Protein AF-A0AAE0T426-F1 (afdb_monomer_lite)

Radius of gyration: 13.76 Å; chains: 1; bounding box: 38×21×36 Å

pLDDT: mean 88.74, std 14.27, range [38.66, 98.56]

Structure (mmCIF, N/CA/C/O backbone):
data_AF-A0AAE0T426-F1
#
_entry.id   AF-A0AAE0T426-F1
#
loop_
_atom_site.group_PDB
_atom_site.id
_atom_site.type_symbol
_atom_site.label_atom_id
_atom_site.label_alt_id
_atom_site.label_comp_id
_atom_site.label_asym_id
_atom_site.label_entity_id
_atom_site.label_seq_id
_atom_site.pdbx_PDB_ins_code
_atom_site.Cartn_x
_atom_site.Cartn_y
_atom_site.Cartn_z
_atom_site.occupancy
_atom_site.B_iso_or_equiv
_atom_site.auth_seq_id
_atom_site.auth_comp_id
_atom_site.auth_asym_id
_atom_site.auth_atom_id
_atom_site.pdbx_PDB_model_num
ATOM 1 N N . MET A 1 1 ? -5.986 -10.038 17.775 1.00 91.81 1 MET A N 1
ATOM 2 C CA . MET A 1 1 ? -6.076 -10.157 16.306 1.00 91.81 1 MET A CA 1
ATOM 3 C C . MET A 1 1 ? -7.474 -9.748 15.889 1.00 91.81 1 MET A C 1
ATOM 5 O O . MET A 1 1 ? -8.421 -10.287 16.450 1.00 91.81 1 MET A O 1
ATOM 9 N N . LEU A 1 2 ? -7.593 -8.816 14.946 1.00 95.19 2 LEU A N 1
ATOM 10 C CA . LEU A 1 2 ? -8.853 -8.399 14.332 1.00 95.19 2 LEU A CA 1
ATOM 11 C C . LEU A 1 2 ? -8.874 -8.858 12.869 1.00 95.19 2 LEU A C 1
ATOM 13 O O . LEU A 1 2 ? -7.864 -8.749 12.177 1.00 95.19 2 LEU A O 1
ATOM 17 N N . VAL A 1 3 ? -10.011 -9.374 12.405 1.00 97.31 3 VAL A N 1
ATOM 18 C CA . VAL A 1 3 ? -10.207 -9.785 11.009 1.00 97.31 3 VAL A CA 1
ATOM 19 C C . VAL A 1 3 ? -11.397 -9.029 10.437 1.00 97.31 3 VAL A C 1
ATOM 21 O O . VAL A 1 3 ? -12.486 -9.070 11.004 1.00 97.31 3 VAL A O 1
ATOM 24 N N . ILE A 1 4 ? -11.190 -8.354 9.310 1.00 96.81 4 ILE A N 1
ATOM 25 C CA . ILE A 1 4 ? -12.208 -7.572 8.614 1.00 96.81 4 ILE A CA 1
ATOM 26 C C . ILE A 1 4 ? -12.343 -8.106 7.190 1.00 96.81 4 ILE A C 1
ATOM 28 O O . ILE A 1 4 ? -11.389 -8.139 6.416 1.00 96.81 4 ILE A O 1
ATOM 32 N N . MET A 1 5 ? -13.551 -8.516 6.815 1.00 96.56 5 MET A N 1
ATOM 33 C CA . MET A 1 5 ? -13.800 -8.996 5.452 1.00 96.56 5 MET A CA 1
ATOM 34 C C . MET A 1 5 ? -13.805 -7.843 4.446 1.00 96.56 5 MET A C 1
ATOM 36 O O . MET A 1 5 ? -13.281 -7.969 3.343 1.00 96.56 5 MET A O 1
ATOM 40 N N . ARG A 1 6 ? -14.369 -6.698 4.829 1.00 95.12 6 ARG A N 1
ATOM 41 C CA . ARG A 1 6 ? -14.414 -5.510 3.985 1.00 95.12 6 ARG A CA 1
ATOM 42 C C . ARG A 1 6 ? -14.372 -4.244 4.830 1.00 95.12 6 ARG A C 1
ATOM 44 O O . ARG A 1 6 ? -15.103 -4.147 5.812 1.00 95.12 6 ARG A O 1
ATOM 51 N N . ALA A 1 7 ? -13.525 -3.305 4.437 1.00 92.88 7 ALA A N 1
ATOM 52 C CA . ALA A 1 7 ? -13.401 -1.985 5.030 1.00 92.88 7 ALA A CA 1
ATOM 53 C C . ALA A 1 7 ? -13.568 -0.924 3.936 1.00 92.88 7 ALA A C 1
ATOM 55 O O . ALA A 1 7 ? -12.666 -0.740 3.128 1.00 92.88 7 ALA A O 1
ATOM 56 N N . ASP A 1 8 ? -14.700 -0.223 3.931 1.00 91.19 8 ASP A N 1
ATOM 57 C CA . ASP A 1 8 ? -15.020 0.827 2.945 1.00 91.19 8 ASP A CA 1
ATOM 58 C C . ASP A 1 8 ? -14.747 2.249 3.495 1.00 91.19 8 ASP A C 1
ATOM 60 O O . ASP A 1 8 ? -15.249 3.244 2.982 1.00 91.19 8 ASP A O 1
ATOM 64 N N . GLY A 1 9 ? -14.003 2.353 4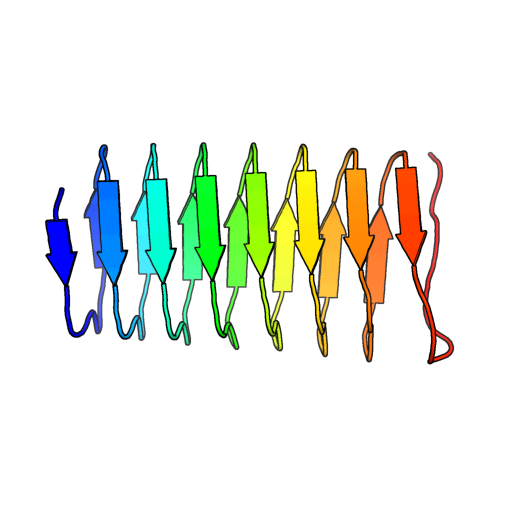.600 1.00 90.44 9 GLY A N 1
ATOM 65 C CA . GLY A 1 9 ? -13.791 3.599 5.339 1.00 90.44 9 GLY A CA 1
ATOM 66 C C . GLY A 1 9 ? -12.476 3.603 6.111 1.00 90.44 9 GLY A C 1
ATOM 67 O O . GLY A 1 9 ? -11.477 3.062 5.642 1.00 90.44 9 GLY A O 1
ATOM 68 N N . GLN A 1 10 ? -12.468 4.228 7.289 1.00 95.75 10 GLN A N 1
ATOM 69 C CA . GLN A 1 10 ? -11.289 4.281 8.154 1.00 95.75 10 GLN A CA 1
ATOM 70 C C . GLN A 1 10 ? -11.226 3.068 9.083 1.00 95.75 10 GLN A C 1
ATOM 72 O O . GLN A 1 10 ? -12.180 2.771 9.802 1.00 95.75 10 GLN A O 1
ATOM 77 N N . VAL A 1 11 ? -10.078 2.396 9.099 1.00 95.81 11 VAL A N 1
ATOM 78 C CA . VAL A 1 11 ? -9.745 1.343 10.062 1.00 95.81 11 VAL A CA 1
ATOM 79 C C . VAL A 1 11 ? -8.443 1.715 10.754 1.00 95.81 11 VAL A C 1
ATOM 81 O O . VAL A 1 11 ? -7.453 2.013 10.091 1.00 95.81 11 VAL A O 1
ATOM 84 N N . SER A 1 12 ? -8.441 1.664 12.084 1.00 95.81 12 SER A N 1
ATOM 85 C CA . SER A 1 12 ? -7.242 1.810 12.907 1.00 95.81 12 SER A CA 1
ATOM 86 C C . SER A 1 12 ? -7.136 0.634 13.868 1.00 95.81 12 SER A C 1
ATOM 88 O O . SER A 1 12 ? -8.149 0.200 14.422 1.00 95.81 12 SER A O 1
ATOM 90 N N . ASN A 1 13 ? -5.931 0.100 14.048 1.00 96.12 13 ASN A N 1
ATOM 91 C CA . ASN A 1 13 ? -5.668 -0.995 14.972 1.00 96.12 13 ASN A CA 1
ATOM 92 C C . ASN A 1 13 ? -4.210 -0.967 15.461 1.00 96.12 13 ASN A C 1
ATOM 94 O O . ASN A 1 13 ? -3.286 -0.728 14.696 1.00 96.12 13 ASN A O 1
ATOM 98 N N . GLU A 1 14 ? -3.978 -1.260 16.736 1.00 95.19 14 GLU A N 1
ATOM 99 C CA . GLU A 1 14 ? -2.629 -1.222 17.332 1.00 95.19 14 GLU A CA 1
ATOM 100 C C . GLU A 1 14 ? -1.941 -2.595 17.355 1.00 95.19 14 GLU A C 1
ATOM 102 O O . GLU A 1 14 ? -0.838 -2.749 17.858 1.00 95.19 14 GLU A O 1
ATOM 107 N N . GLN A 1 15 ? -2.609 -3.646 16.885 1.00 94.44 15 GLN A N 1
ATOM 108 C CA . GLN A 1 15 ? -2.195 -5.040 17.062 1.00 94.44 15 GLN A CA 1
ATOM 109 C C . GLN A 1 15 ? -2.156 -5.767 15.709 1.00 94.44 15 GLN A C 1
ATOM 111 O O . GLN A 1 15 ? -1.928 -5.172 14.661 1.00 94.44 15 GLN A O 1
ATOM 116 N N . MET A 1 16 ? -2.374 -7.081 15.707 1.00 96.25 16 MET A N 1
ATOM 117 C CA . MET A 1 16 ? -2.528 -7.849 14.473 1.00 96.25 16 MET A CA 1
ATOM 118 C C . MET A 1 16 ? -3.894 -7.585 13.821 1.00 96.25 16 MET A C 1
ATOM 120 O O . MET A 1 16 ? -4.927 -7.822 14.460 1.00 96.25 16 MET A O 1
ATOM 124 N N . LEU A 1 17 ? -3.887 -7.167 12.556 1.00 97.25 17 LEU A N 1
ATOM 125 C CA . LEU A 1 17 ? -5.060 -6.897 11.728 1.00 97.25 17 LEU A CA 1
ATOM 126 C C . LEU A 1 17 ? -4.960 -7.638 10.388 1.00 97.25 17 LEU A C 1
ATOM 128 O O . LEU A 1 17 ? -3.935 -7.597 9.709 1.00 97.25 17 LEU A O 1
ATOM 132 N N . VAL A 1 18 ? -6.044 -8.301 9.994 1.00 97.81 18 VAL A N 1
ATOM 133 C CA . VAL A 1 18 ? -6.181 -8.945 8.684 1.00 97.81 18 VAL A CA 1
ATOM 134 C C . VAL A 1 18 ? -7.384 -8.351 7.965 1.00 97.81 18 VAL A C 1
ATOM 136 O O . VAL A 1 18 ? -8.485 -8.361 8.512 1.00 97.81 18 VAL A O 1
ATOM 139 N N . ILE A 1 19 ? -7.193 -7.864 6.740 1.00 96.62 19 ILE A N 1
ATOM 140 C CA . ILE A 1 19 ? -8.267 -7.329 5.901 1.00 96.62 19 ILE A CA 1
ATOM 141 C C . ILE A 1 19 ? -8.311 -8.073 4.566 1.00 96.62 19 ILE A C 1
ATOM 143 O O . ILE A 1 19 ? -7.304 -8.186 3.870 1.00 96.62 19 ILE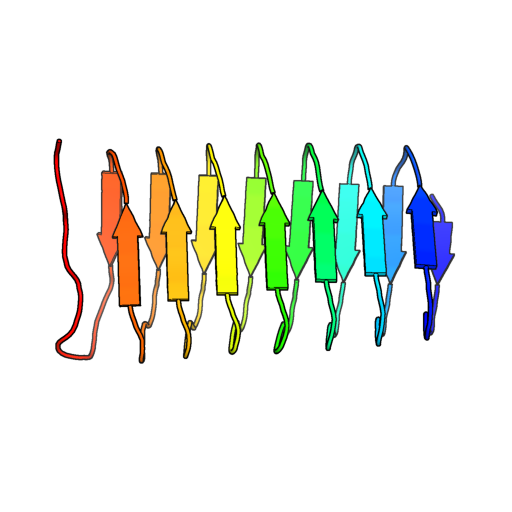 A O 1
ATOM 147 N N . ILE A 1 20 ? -9.486 -8.552 4.159 1.00 96.75 20 ILE A N 1
ATOM 148 C CA . ILE A 1 20 ? -9.625 -9.148 2.822 1.00 96.75 20 ILE A CA 1
ATOM 149 C C . ILE A 1 20 ? -9.706 -8.053 1.750 1.00 96.75 20 ILE A C 1
ATOM 151 O O . ILE A 1 20 ? -8.975 -8.105 0.760 1.00 96.75 20 ILE A O 1
ATOM 155 N N . ARG A 1 21 ? -10.540 -7.028 1.959 1.00 95.81 21 ARG A N 1
ATOM 156 C CA . ARG A 1 21 ? -10.660 -5.880 1.051 1.00 95.81 21 ARG A CA 1
ATOM 157 C C . ARG A 1 21 ? -10.715 -4.553 1.803 1.00 95.81 21 ARG A C 1
ATOM 159 O O . ARG A 1 21 ? -11.550 -4.395 2.690 1.00 95.81 21 ARG A O 1
ATOM 166 N N . ALA A 1 22 ? -9.854 -3.618 1.426 1.00 95.12 22 ALA A N 1
ATOM 167 C CA . ALA A 1 22 ? -9.849 -2.248 1.919 1.00 95.12 22 ALA A CA 1
ATOM 168 C C . ALA A 1 22 ? -10.056 -1.273 0.752 1.00 95.12 22 ALA A C 1
ATOM 170 O O . ALA A 1 22 ? -9.177 -1.129 -0.093 1.00 95.12 22 ALA A O 1
ATOM 171 N N . ASP A 1 23 ? -11.193 -0.588 0.738 1.00 92.50 23 ASP A N 1
ATOM 172 C CA . ASP A 1 23 ? -11.540 0.466 -0.217 1.00 92.50 23 ASP A CA 1
ATOM 173 C C . ASP A 1 23 ? -11.583 1.815 0.555 1.00 92.50 23 ASP A C 1
ATOM 175 O O . ASP A 1 23 ? -12.597 2.508 0.589 1.00 92.50 23 ASP A O 1
ATOM 179 N N . GLY A 1 24 ? -10.507 2.142 1.290 1.00 91.38 24 GLY A N 1
ATOM 180 C CA . GLY A 1 24 ? -10.475 3.253 2.253 1.00 91.38 24 GLY A CA 1
ATOM 181 C C . GLY A 1 24 ? -9.100 3.494 2.891 1.00 91.38 24 GLY A C 1
ATOM 182 O O . GLY A 1 24 ? -8.069 3.184 2.295 1.00 91.38 24 GLY A O 1
ATOM 183 N N . GLN A 1 25 ? -9.070 4.063 4.100 1.00 96.38 25 GLN A N 1
ATOM 184 C CA . GLN A 1 25 ? -7.826 4.313 4.842 1.00 96.38 25 GLN A CA 1
ATOM 185 C C . GLN A 1 25 ? -7.628 3.257 5.932 1.00 96.38 25 GLN A C 1
ATOM 187 O O . GLN A 1 25 ? -8.491 3.069 6.788 1.00 96.38 25 GLN A O 1
ATOM 192 N N . VAL A 1 26 ? -6.470 2.602 5.939 1.00 97.06 26 VAL A N 1
ATOM 193 C CA . VAL A 1 26 ? -6.087 1.633 6.970 1.00 97.06 26 VAL A CA 1
ATOM 194 C C . VAL A 1 26 ? -4.804 2.098 7.640 1.00 97.06 26 VAL A C 1
ATOM 196 O O . VAL A 1 26 ? -3.794 2.298 6.970 1.00 97.06 26 VAL A O 1
ATOM 199 N N . SER A 1 27 ? -4.842 2.236 8.961 1.00 97.31 27 SER A N 1
ATOM 200 C CA . SER A 1 27 ? -3.672 2.484 9.800 1.00 97.31 27 SER A CA 1
ATOM 201 C C . SER A 1 27 ? -3.464 1.314 10.753 1.00 97.31 27 SER A C 1
ATOM 203 O O . SER A 1 27 ? -4.425 0.833 11.360 1.00 97.31 27 SER A O 1
ATOM 205 N N . ASN A 1 28 ? -2.227 0.841 10.892 1.00 98.00 28 ASN A N 1
ATOM 206 C CA . ASN A 1 28 ? -1.906 -0.198 11.861 1.00 98.00 28 ASN A CA 1
ATOM 207 C C . ASN A 1 28 ? -0.495 -0.059 12.449 1.00 98.00 28 ASN A C 1
ATOM 209 O O . ASN A 1 28 ? 0.451 0.286 11.751 1.00 98.00 28 ASN A O 1
ATOM 213 N N . GLU A 1 29 ? -0.326 -0.351 13.737 1.00 96.25 29 GLU A N 1
ATOM 214 C CA . GLU A 1 29 ? 0.983 -0.179 14.389 1.00 96.25 29 GLU A CA 1
ATOM 215 C C . GLU A 1 29 ? 1.863 -1.431 14.354 1.00 96.25 29 GLU A C 1
ATOM 217 O O . GLU A 1 29 ? 3.083 -1.333 14.371 1.00 96.25 29 GLU A O 1
ATOM 222 N N . GLN A 1 30 ? 1.277 -2.626 14.318 1.00 96.88 30 GLN A N 1
ATOM 223 C CA . GLN A 1 30 ? 2.029 -3.877 14.442 1.00 96.88 30 GLN A CA 1
ATOM 224 C C . GLN A 1 30 ? 2.004 -4.652 13.122 1.00 96.88 30 GLN A C 1
ATOM 226 O O . GLN A 1 30 ? 2.684 -4.293 12.158 1.00 96.88 30 GLN A O 1
ATOM 231 N N . MET A 1 31 ? 1.224 -5.731 13.062 1.00 97.81 31 MET A N 1
ATOM 232 C CA . MET A 1 31 ? 1.149 -6.596 11.891 1.00 97.81 31 MET A CA 1
ATOM 233 C C . MET A 1 31 ? -0.148 -6.363 11.128 1.00 97.81 31 MET A C 1
ATOM 235 O O . MET A 1 31 ? -1.230 -6.520 11.694 1.00 97.81 31 MET A O 1
ATOM 239 N N . LEU A 1 32 ? -0.031 -6.057 9.841 1.00 98.19 32 LEU A N 1
ATOM 240 C CA . LEU A 1 32 ? -1.154 -5.872 8.934 1.00 98.19 32 LEU A CA 1
ATOM 241 C C . LEU A 1 32 ? -1.003 -6.771 7.706 1.00 98.19 32 LEU A C 1
ATOM 243 O O . LEU A 1 32 ? 0.019 -6.757 7.022 1.00 98.19 32 LEU A O 1
ATOM 247 N N . VAL A 1 33 ? -2.043 -7.548 7.416 1.00 98.38 33 VAL A N 1
ATOM 248 C CA . VAL A 1 33 ? -2.139 -8.360 6.198 1.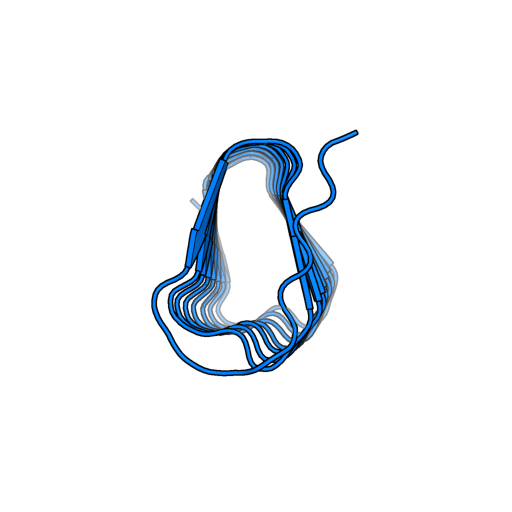00 98.38 33 VAL A CA 1
ATOM 249 C C . VAL A 1 33 ? -3.364 -7.921 5.412 1.00 98.38 33 VAL A C 1
ATOM 251 O O . VAL A 1 33 ? -4.473 -7.949 5.942 1.00 98.38 33 VAL A O 1
ATOM 254 N N . ILE A 1 34 ? -3.176 -7.539 4.148 1.00 97.75 34 ILE A N 1
ATOM 255 C CA . ILE A 1 34 ? -4.266 -7.131 3.260 1.00 97.75 34 ILE A CA 1
ATOM 256 C C . ILE A 1 34 ? -4.236 -7.935 1.960 1.00 97.75 34 ILE A C 1
ATOM 258 O O . ILE A 1 34 ? -3.211 -8.020 1.282 1.00 97.75 34 ILE A O 1
ATOM 262 N N . TRP A 1 35 ? -5.374 -8.500 1.559 1.00 97.81 35 TRP A N 1
ATOM 263 C CA . TRP A 1 35 ? -5.481 -9.146 0.246 1.00 97.81 35 TRP A CA 1
ATOM 264 C C . TRP A 1 35 ? -5.610 -8.128 -0.883 1.00 97.81 35 TRP A C 1
ATOM 266 O O . TRP A 1 35 ? -4.849 -8.177 -1.848 1.00 97.81 35 TRP A O 1
ATOM 276 N N . HIS A 1 36 ? -6.555 -7.201 -0.769 1.00 96.88 36 HIS A N 1
ATOM 277 C CA . HIS A 1 36 ? -6.772 -6.159 -1.763 1.00 96.88 36 HIS A CA 1
ATOM 278 C C . HIS A 1 36 ? -6.891 -4.795 -1.101 1.00 96.88 36 HIS A C 1
ATOM 280 O O . HIS A 1 36 ? -7.704 -4.630 -0.191 1.00 96.88 36 HIS A O 1
ATOM 286 N N . VAL A 1 37 ? -6.136 -3.818 -1.598 1.00 95.06 37 VAL A N 1
ATOM 287 C CA . VAL A 1 37 ? -6.333 -2.415 -1.245 1.00 95.06 37 VAL A CA 1
ATOM 288 C C . VAL A 1 37 ? -6.487 -1.535 -2.478 1.00 95.06 37 VAL A C 1
ATOM 290 O O . VAL A 1 37 ? -5.685 -1.599 -3.410 1.00 95.06 37 VAL A O 1
ATOM 293 N N . ASP A 1 38 ? -7.525 -0.711 -2.442 1.00 93.69 38 ASP A N 1
ATOM 294 C CA . ASP A 1 38 ? -7.811 0.368 -3.386 1.00 93.69 38 ASP A CA 1
ATOM 295 C C . ASP A 1 38 ? -7.990 1.678 -2.599 1.00 93.69 38 ASP A C 1
ATOM 297 O O . ASP A 1 38 ? -9.059 2.278 -2.529 1.00 93.69 38 ASP A O 1
ATOM 301 N N . GLY A 1 39 ? -6.946 2.044 -1.855 1.00 93.44 39 GLY A N 1
ATOM 302 C CA . GLY A 1 39 ? -6.989 3.122 -0.873 1.00 93.44 39 GLY A CA 1
ATOM 303 C C . GLY A 1 39 ? -5.618 3.409 -0.266 1.00 93.44 39 GLY A C 1
ATOM 304 O O . GLY A 1 39 ? -4.589 3.111 -0.874 1.00 93.44 39 GLY A O 1
ATOM 305 N N . GLN A 1 40 ? -5.592 3.994 0.929 1.00 97.19 40 GLN A N 1
ATOM 306 C CA . GLN A 1 40 ? -4.352 4.351 1.618 1.00 97.19 40 GLN A CA 1
ATOM 307 C C . GLN A 1 40 ? -4.073 3.379 2.764 1.00 97.19 40 GLN A C 1
ATOM 309 O O . GLN A 1 40 ? -4.933 3.153 3.613 1.00 97.19 40 GLN A O 1
ATOM 314 N N . VAL A 1 41 ? -2.853 2.851 2.828 1.00 97.75 41 VAL A N 1
ATOM 315 C CA . VAL A 1 41 ? -2.382 2.013 3.935 1.00 97.75 41 VAL A CA 1
ATOM 316 C C . VAL A 1 41 ? -1.159 2.643 4.572 1.00 97.75 41 VAL A C 1
ATOM 318 O O . VAL A 1 41 ? -0.193 2.962 3.880 1.00 97.75 41 VAL A O 1
ATOM 321 N N . ILE A 1 42 ? -1.197 2.783 5.890 1.00 98.00 42 ILE A N 1
ATOM 322 C CA . ILE A 1 42 ? -0.066 3.190 6.717 1.00 98.00 42 ILE A CA 1
ATOM 323 C C . ILE A 1 42 ? 0.170 2.083 7.738 1.00 98.00 42 ILE A C 1
ATOM 325 O O . ILE A 1 42 ? -0.759 1.666 8.431 1.00 98.00 42 ILE A O 1
ATOM 329 N N . ASN A 1 43 ? 1.403 1.591 7.829 1.00 98.38 43 ASN A N 1
ATOM 330 C CA . ASN A 1 43 ? 1.775 0.637 8.863 1.00 98.38 43 ASN A CA 1
ATOM 331 C C . ASN A 1 43 ? 3.170 0.912 9.432 1.00 98.38 43 ASN A C 1
ATOM 333 O O . ASN A 1 43 ? 4.064 1.372 8.732 1.00 98.38 43 ASN A O 1
ATOM 337 N N . GLU A 1 44 ? 3.376 0.629 10.712 1.00 97.50 44 GLU A N 1
ATOM 338 C CA . GLU A 1 44 ? 4.658 0.922 11.362 1.00 97.50 44 GLU A CA 1
ATOM 339 C C . GLU A 1 44 ? 5.630 -0.265 11.285 1.00 97.50 44 GLU A C 1
ATOM 341 O O . GLU A 1 44 ? 6.775 -0.105 10.861 1.00 97.50 44 GLU A O 1
ATOM 346 N N . GLN A 1 45 ? 5.188 -1.473 11.649 1.00 97.62 45 GLN A N 1
ATOM 347 C CA . GLN A 1 45 ? 6.073 -2.641 11.750 1.00 97.62 45 GLN A CA 1
ATOM 348 C C . GLN A 1 45 ? 6.025 -3.533 10.498 1.00 97.62 45 GLN A C 1
ATOM 350 O O . GLN A 1 45 ? 6.840 -3.386 9.587 1.00 97.62 45 GLN A O 1
ATOM 355 N N . MET A 1 46 ? 5.095 -4.489 10.434 1.00 98.19 46 MET A N 1
ATOM 356 C CA . MET A 1 46 ? 5.055 -5.480 9.354 1.00 98.19 46 MET A CA 1
ATOM 357 C C . MET A 1 46 ? 3.781 -5.368 8.526 1.00 98.19 46 MET A C 1
ATOM 359 O O . MET A 1 46 ? 2.683 -5.549 9.051 1.00 98.19 46 MET A O 1
ATOM 363 N N . LEU A 1 47 ? 3.941 -5.144 7.224 1.00 98.44 47 LEU A N 1
ATOM 364 C CA . LEU A 1 47 ? 2.844 -5.053 6.271 1.00 98.44 47 LEU A CA 1
ATOM 365 C C . LEU A 1 47 ? 3.031 -6.045 5.122 1.00 98.44 47 LEU A C 1
ATOM 367 O O . LEU A 1 47 ? 4.058 -6.060 4.442 1.00 98.44 47 LEU A O 1
ATOM 371 N N . VAL A 1 48 ? 2.005 -6.861 4.887 1.00 98.56 48 VAL A N 1
ATOM 372 C CA . VAL A 1 48 ? 1.931 -7.781 3.750 1.00 98.56 48 VAL A CA 1
ATOM 373 C C . VAL A 1 48 ? 0.702 -7.445 2.919 1.00 98.56 48 VAL A C 1
ATOM 375 O O . VAL A 1 48 ? -0.416 -7.460 3.430 1.00 98.56 48 VAL A O 1
ATOM 378 N N . ILE A 1 49 ? 0.900 -7.174 1.629 1.00 98.12 49 ILE A N 1
ATOM 379 C CA . ILE A 1 49 ? -0.186 -6.881 0.693 1.00 98.12 49 ILE A CA 1
ATOM 380 C C . ILE A 1 49 ? -0.114 -7.801 -0.524 1.00 98.12 49 ILE A C 1
ATOM 382 O O . ILE A 1 49 ? 0.901 -7.875 -1.218 1.00 98.12 49 ILE A O 1
ATOM 386 N N . MET A 1 50 ? -1.216 -8.476 -0.844 1.00 98.12 50 MET A N 1
ATOM 387 C CA . MET A 1 50 ? -1.275 -9.293 -2.061 1.00 98.12 50 MET A CA 1
ATOM 388 C C . MET A 1 50 ? -1.477 -8.419 -3.303 1.00 98.12 50 MET A C 1
ATOM 390 O O . MET A 1 50 ? -0.782 -8.587 -4.306 1.00 98.12 50 MET A O 1
ATOM 394 N N . ARG A 1 51 ? -2.382 -7.444 -3.239 1.00 97.62 51 AR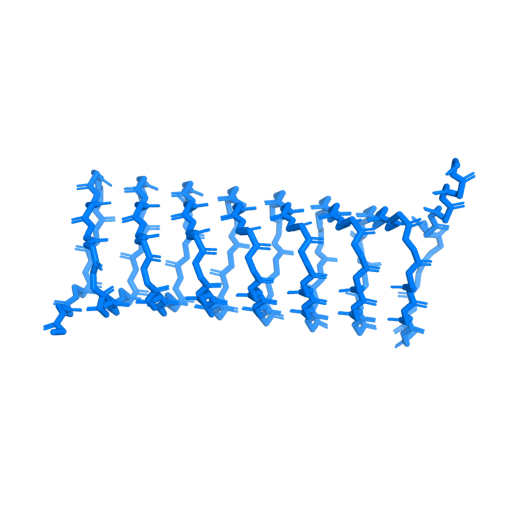G A N 1
ATOM 395 C CA . ARG A 1 51 ? -2.595 -6.473 -4.309 1.00 97.62 51 ARG A CA 1
ATOM 396 C C . ARG A 1 51 ? -2.886 -5.088 -3.743 1.00 97.62 51 ARG A C 1
ATOM 398 O O . ARG A 1 51 ? -3.791 -4.937 -2.930 1.00 97.62 51 ARG A O 1
ATOM 405 N N . SER A 1 52 ? -2.137 -4.099 -4.213 1.00 96.06 52 SER A N 1
ATOM 406 C CA . SER A 1 52 ? -2.408 -2.683 -3.979 1.00 96.06 52 SER A CA 1
ATOM 407 C C . SER A 1 52 ? -2.531 -1.962 -5.308 1.00 96.06 52 SER A C 1
ATOM 409 O O . SER A 1 52 ? -1.591 -2.008 -6.097 1.00 96.06 52 SER A O 1
ATOM 411 N N . ASP A 1 53 ? -3.642 -1.271 -5.528 1.00 94.69 53 ASP A N 1
ATOM 412 C CA . ASP A 1 53 ? -3.771 -0.267 -6.590 1.00 94.69 53 ASP A CA 1
ATOM 413 C C . ASP A 1 53 ? -3.701 1.173 -6.015 1.00 94.69 53 ASP A C 1
ATOM 415 O O . ASP A 1 53 ? -3.670 2.143 -6.766 1.00 94.69 53 ASP A O 1
ATOM 419 N N . GLY A 1 54 ? -3.588 1.312 -4.686 1.00 92.56 54 GLY A N 1
ATOM 420 C CA . GLY A 1 54 ? -3.549 2.589 -3.968 1.00 92.56 54 GLY A CA 1
ATOM 421 C C . GLY A 1 54 ? -2.178 2.983 -3.398 1.00 92.56 54 GLY A C 1
ATOM 422 O O . GLY A 1 54 ? -1.124 2.561 -3.882 1.00 92.56 54 GLY A O 1
ATOM 423 N N . GLN A 1 55 ? -2.190 3.824 -2.360 1.00 96.75 55 GLN A N 1
ATOM 424 C CA . GLN A 1 55 ? -0.987 4.332 -1.694 1.00 96.75 55 GLN A CA 1
ATOM 425 C C . GLN A 1 55 ? -0.626 3.477 -0.480 1.00 96.75 55 GLN A C 1
ATOM 427 O O . GLN A 1 55 ? -1.457 3.242 0.394 1.00 96.75 55 GLN A O 1
ATOM 432 N N . VAL A 1 56 ? 0.629 3.046 -0.394 1.00 97.69 56 VAL A N 1
ATOM 433 C CA . VAL A 1 56 ? 1.128 2.222 0.711 1.00 97.69 56 VAL A CA 1
ATOM 434 C C . VAL A 1 56 ? 2.368 2.867 1.307 1.00 97.69 56 VAL A C 1
ATOM 436 O O . VAL A 1 56 ? 3.331 3.134 0.592 1.00 97.69 56 VAL A O 1
ATOM 439 N N . SER A 1 57 ? 2.349 3.076 2.619 1.00 98.06 57 SER A N 1
ATOM 440 C CA . SER A 1 57 ? 3.487 3.540 3.403 1.00 98.06 57 SER A CA 1
ATOM 441 C C . SER A 1 57 ? 3.763 2.570 4.544 1.00 98.06 57 SER A C 1
ATOM 443 O O . SER A 1 57 ? 2.835 2.154 5.245 1.00 98.06 57 SER A O 1
ATOM 445 N N . ASN A 1 58 ? 5.029 2.207 4.736 1.00 98.44 58 ASN A N 1
ATOM 446 C CA . ASN A 1 58 ? 5.443 1.386 5.865 1.00 98.44 58 ASN A CA 1
ATOM 447 C C . ASN A 1 58 ? 6.835 1.767 6.383 1.00 98.44 58 ASN A C 1
ATOM 449 O O . ASN A 1 58 ? 7.697 2.134 5.594 1.00 98.44 58 ASN A O 1
ATOM 453 N N . LYS A 1 59 ? 7.098 1.654 7.688 1.00 97.06 59 LYS A N 1
ATOM 454 C CA . LYS A 1 59 ? 8.440 1.976 8.209 1.00 97.06 59 LYS A CA 1
ATOM 455 C C . LYS A 1 59 ? 9.392 0.787 8.161 1.00 97.06 59 LYS A C 1
ATOM 457 O O . LYS A 1 59 ? 10.443 0.861 7.531 1.00 97.06 59 LYS A O 1
ATOM 462 N N . GLN A 1 60 ? 9.044 -0.331 8.798 1.00 97.25 60 GLN A N 1
ATOM 463 C CA . GLN A 1 60 ? 9.992 -1.441 8.957 1.00 97.25 60 GLN A CA 1
ATOM 464 C C . GLN A 1 60 ? 9.986 -2.413 7.765 1.00 97.25 60 GLN A C 1
ATOM 466 O O . GLN A 1 60 ? 10.834 -2.323 6.876 1.00 97.25 60 GLN A O 1
ATOM 471 N N . MET A 1 61 ? 9.058 -3.371 7.733 1.00 97.75 61 MET A N 1
ATOM 472 C CA . MET A 1 61 ? 9.041 -4.432 6.722 1.00 97.75 61 MET A CA 1
ATOM 473 C C . MET A 1 61 ? 7.770 -4.408 5.880 1.00 97.75 61 MET A C 1
ATOM 475 O O . MET A 1 61 ? 6.671 -4.591 6.404 1.00 97.75 61 MET A O 1
ATOM 479 N N . LEU A 1 62 ? 7.942 -4.266 4.567 1.00 98.12 62 LEU A N 1
ATOM 480 C CA . LEU A 1 62 ? 6.858 -4.283 3.595 1.00 98.12 62 LEU A CA 1
ATOM 481 C C . LEU A 1 62 ? 7.085 -5.350 2.526 1.00 98.12 62 LEU A C 1
ATOM 483 O O . LEU A 1 62 ? 8.118 -5.386 1.854 1.00 98.12 62 LEU A O 1
ATOM 487 N N . VAL A 1 63 ? 6.077 -6.198 2.338 1.00 98.06 63 VAL A N 1
ATOM 488 C CA . VAL A 1 63 ? 6.025 -7.195 1.267 1.00 98.06 63 VAL A CA 1
ATOM 489 C C . VAL A 1 63 ? 4.783 -6.957 0.419 1.00 98.06 63 VAL A C 1
ATOM 491 O O . VAL A 1 63 ? 3.667 -6.994 0.934 1.00 98.06 63 VAL A O 1
ATOM 494 N N . ILE A 1 64 ? 4.964 -6.756 -0.889 1.00 97.38 64 ILE A N 1
ATOM 495 C CA . ILE A 1 64 ? 3.855 -6.598 -1.835 1.00 97.38 64 ILE A CA 1
ATOM 496 C C . ILE A 1 64 ? 3.995 -7.557 -3.018 1.00 97.38 64 ILE A C 1
ATOM 498 O O . ILE A 1 64 ? 5.008 -7.571 -3.718 1.00 97.38 64 ILE A O 1
ATOM 502 N N . MET A 1 65 ? 2.953 -8.339 -3.307 1.00 96.75 65 MET A N 1
ATOM 503 C CA . MET A 1 65 ? 2.977 -9.215 -4.486 1.00 96.75 65 MET A CA 1
ATOM 504 C C . MET A 1 65 ? 2.706 -8.434 -5.778 1.00 96.75 65 MET A C 1
ATOM 506 O O . MET A 1 65 ? 3.401 -8.631 -6.777 1.00 96.75 65 MET A O 1
ATOM 510 N N . ARG A 1 66 ? 1.735 -7.516 -5.764 1.00 96.00 66 ARG A N 1
ATOM 511 C CA . ARG A 1 66 ? 1.467 -6.606 -6.881 1.00 96.00 66 ARG A CA 1
ATOM 512 C C . ARG A 1 66 ? 1.134 -5.198 -6.397 1.00 96.00 66 ARG A C 1
ATOM 514 O O . ARG A 1 66 ? 0.175 -5.026 -5.652 1.00 96.00 66 ARG A O 1
ATOM 521 N N . ALA A 1 67 ? 1.896 -4.215 -6.860 1.00 93.94 67 ALA A N 1
ATOM 522 C CA . ALA A 1 67 ? 1.658 -2.797 -6.619 1.00 93.94 67 ALA A CA 1
ATOM 523 C C . ALA A 1 67 ? 1.377 -2.079 -7.946 1.00 93.94 67 ALA A C 1
ATOM 525 O O . ALA A 1 67 ? 2.219 -2.118 -8.835 1.00 93.94 67 ALA A O 1
ATOM 526 N N . GLY A 1 68 ? 0.221 -1.439 -8.086 1.00 91.56 68 GLY A N 1
ATOM 527 C CA . GLY A 1 68 ? -0.114 -0.536 -9.192 1.00 91.56 68 GLY A CA 1
ATOM 528 C C . GLY A 1 68 ? 0.000 0.948 -8.828 1.00 91.56 68 GLY A C 1
ATOM 529 O O . GLY A 1 68 ? 0.125 1.782 -9.717 1.00 91.56 68 GLY A O 1
ATOM 530 N N . GLY A 1 69 ? -0.016 1.278 -7.534 1.00 90.88 69 GLY A N 1
ATOM 531 C CA . GLY A 1 69 ? 0.051 2.652 -7.038 1.00 90.88 69 GLY A CA 1
ATOM 532 C C . GLY A 1 69 ? 1.430 3.067 -6.519 1.00 90.88 69 GLY A C 1
ATOM 533 O O . GLY A 1 69 ? 2.472 2.615 -7.001 1.00 90.88 69 GLY A O 1
ATOM 534 N N . GLN A 1 70 ? 1.429 3.959 -5.529 1.00 94.69 70 GLN A N 1
ATOM 535 C CA . GLN A 1 70 ? 2.641 4.466 -4.887 1.00 94.69 70 GLN A CA 1
ATOM 536 C C . GLN A 1 70 ? 2.990 3.625 -3.659 1.00 94.69 70 GLN A C 1
ATOM 538 O O . GLN A 1 70 ? 2.145 3.397 -2.794 1.00 94.69 70 GLN A O 1
ATOM 543 N N . VAL A 1 71 ? 4.249 3.209 -3.560 1.00 95.94 71 VAL A N 1
ATOM 544 C CA . VAL A 1 71 ? 4.778 2.443 -2.431 1.00 95.94 71 VAL A CA 1
ATOM 545 C C . VAL A 1 71 ? 5.972 3.173 -1.838 1.00 95.94 71 VAL A C 1
ATOM 547 O O . VAL A 1 71 ? 6.937 3.460 -2.544 1.00 95.94 71 VAL A O 1
ATOM 550 N N . ILE A 1 72 ? 5.913 3.449 -0.540 1.00 96.50 72 ILE A N 1
ATOM 551 C CA . ILE A 1 72 ? 6.984 4.073 0.234 1.00 96.50 72 ILE A CA 1
ATOM 552 C C . ILE A 1 72 ? 7.339 3.142 1.390 1.00 96.50 72 ILE A C 1
ATOM 554 O O . ILE A 1 72 ? 6.452 2.656 2.093 1.00 96.50 72 ILE A O 1
ATOM 558 N N . ASN A 1 73 ? 8.631 2.892 1.588 1.00 97.44 73 ASN A N 1
ATOM 559 C CA . ASN A 1 73 ? 9.111 2.170 2.758 1.00 97.44 73 ASN A CA 1
ATOM 560 C C . ASN A 1 73 ? 10.471 2.683 3.253 1.00 97.44 73 ASN A C 1
ATOM 562 O O . ASN A 1 73 ? 11.279 3.145 2.457 1.00 97.44 73 ASN A O 1
ATOM 566 N N . GLU A 1 74 ? 10.761 2.593 4.549 1.00 94.75 74 GLU A N 1
ATOM 567 C CA . GLU A 1 74 ? 12.051 3.066 5.077 1.00 94.75 74 GLU A CA 1
ATOM 568 C C . GLU A 1 74 ? 13.100 1.937 5.079 1.00 94.75 74 GLU A C 1
ATOM 570 O O . GLU A 1 74 ? 14.131 2.025 4.407 1.00 94.75 74 GLU A O 1
ATOM 575 N N . GLN A 1 75 ? 12.844 0.827 5.783 1.00 94.12 75 GLN A N 1
ATOM 576 C CA . GLN A 1 75 ? 13.876 -0.194 6.018 1.00 94.12 75 GLN A CA 1
ATOM 577 C C . GLN A 1 75 ? 13.923 -1.275 4.920 1.00 94.12 75 GLN A C 1
ATOM 579 O O . GLN A 1 75 ? 14.814 -1.277 4.065 1.00 94.12 75 GLN A O 1
ATOM 584 N N . MET A 1 76 ? 12.991 -2.234 4.932 1.00 94.81 76 MET A N 1
ATOM 585 C CA . MET A 1 76 ? 13.008 -3.385 4.023 1.00 94.81 76 MET A CA 1
ATOM 586 C C . MET A 1 76 ? 11.746 -3.480 3.169 1.00 94.81 76 MET A C 1
ATOM 588 O O . MET A 1 76 ? 10.657 -3.715 3.689 1.00 94.81 76 MET A O 1
ATOM 592 N N . LEU A 1 77 ? 11.926 -3.396 1.850 1.00 94.56 77 LEU A N 1
ATOM 593 C CA . LEU A 1 77 ? 10.855 -3.519 0.870 1.00 94.56 77 LEU A CA 1
ATOM 594 C C . LEU A 1 77 ? 11.115 -4.663 -0.109 1.00 94.56 77 LEU A C 1
ATOM 596 O O . LEU A 1 77 ? 12.152 -4.717 -0.775 1.00 94.56 77 LEU A O 1
ATOM 600 N N . VAL A 1 78 ? 10.132 -5.553 -0.232 1.00 94.81 78 VAL A N 1
ATOM 601 C CA . VAL A 1 78 ? 10.111 -6.643 -1.210 1.00 94.81 78 VAL A CA 1
ATOM 602 C C . VAL A 1 78 ? 8.875 -6.513 -2.092 1.00 94.81 78 VAL A C 1
ATOM 604 O O . VAL A 1 78 ? 7.751 -6.568 -1.595 1.00 94.81 78 VAL A O 1
ATOM 607 N N . ILE A 1 79 ? 9.069 -6.386 -3.408 1.00 92.81 79 ILE A N 1
ATOM 608 C CA . ILE A 1 79 ? 7.972 -6.330 -4.381 1.00 92.81 79 ILE A CA 1
ATOM 609 C C . ILE A 1 79 ? 8.164 -7.344 -5.511 1.00 92.81 79 ILE A C 1
ATOM 611 O O . ILE A 1 79 ? 9.199 -7.389 -6.178 1.00 92.81 79 ILE A O 1
ATOM 615 N N . MET A 1 80 ? 7.134 -8.142 -5.790 1.00 92.50 80 MET A N 1
ATOM 616 C CA . MET A 1 80 ? 7.184 -9.119 -6.889 1.00 92.50 80 MET A CA 1
ATOM 617 C C . MET A 1 80 ? 6.824 -8.516 -8.253 1.00 92.50 80 MET A C 1
ATOM 619 O O . MET A 1 80 ? 7.366 -8.951 -9.277 1.00 92.50 80 MET A O 1
ATOM 623 N N . ARG A 1 81 ? 5.930 -7.524 -8.282 1.00 91.06 81 ARG A N 1
ATOM 624 C CA . ARG A 1 81 ? 5.606 -6.712 -9.460 1.00 91.06 81 ARG A CA 1
ATOM 625 C C . ARG A 1 81 ? 5.159 -5.312 -9.039 1.00 91.06 81 ARG A C 1
ATOM 627 O O . ARG A 1 81 ? 4.237 -5.196 -8.234 1.00 91.06 81 ARG A O 1
ATOM 634 N N . ALA A 1 82 ? 5.781 -4.287 -9.605 1.00 89.62 82 ALA A N 1
ATOM 635 C CA . ALA A 1 82 ? 5.379 -2.895 -9.456 1.00 89.62 82 ALA A CA 1
ATOM 636 C C . ALA A 1 82 ? 5.071 -2.292 -10.829 1.00 89.62 82 ALA A C 1
ATOM 638 O O . ALA A 1 82 ? 5.954 -2.265 -11.671 1.00 89.62 82 ALA A O 1
ATOM 639 N N . ASP A 1 83 ? 3.865 -1.775 -11.026 1.00 89.44 83 ASP A N 1
ATOM 640 C CA . ASP A 1 83 ? 3.438 -1.049 -12.228 1.00 89.44 83 ASP A CA 1
ATOM 641 C C . ASP A 1 83 ? 3.362 0.485 -11.938 1.00 89.44 83 ASP A C 1
ATOM 643 O O . ASP A 1 83 ? 2.814 1.255 -12.720 1.00 89.44 83 ASP A O 1
ATOM 647 N N . GLY A 1 84 ? 3.899 0.936 -10.787 1.00 85.94 84 GLY A N 1
ATOM 648 C CA . GLY A 1 84 ? 3.793 2.308 -10.262 1.00 85.94 84 GLY A CA 1
ATOM 649 C C . GLY A 1 84 ? 5.107 2.893 -9.718 1.00 85.94 84 GLY A C 1
ATOM 650 O O . GLY A 1 84 ? 6.200 2.554 -10.181 1.00 85.94 84 GLY A O 1
ATOM 651 N N . GLN A 1 85 ? 5.012 3.808 -8.748 1.00 89.44 85 GLN A N 1
ATOM 652 C CA . GLN A 1 85 ? 6.178 4.431 -8.103 1.00 89.44 85 GLN A CA 1
ATOM 653 C C . GLN A 1 85 ? 6.559 3.688 -6.826 1.00 89.44 85 GLN A C 1
ATOM 655 O O . GLN A 1 85 ? 5.724 3.479 -5.950 1.00 89.44 85 GLN A O 1
ATOM 660 N N . VAL A 1 86 ? 7.837 3.345 -6.696 1.00 89.62 86 VAL A N 1
ATOM 661 C CA . VAL A 1 86 ? 8.393 2.674 -5.523 1.00 89.62 86 VAL A CA 1
ATOM 662 C C . VAL A 1 86 ? 9.564 3.480 -4.977 1.00 89.62 86 VAL A C 1
ATOM 664 O O . VAL A 1 86 ? 10.552 3.693 -5.676 1.00 89.62 86 VAL A O 1
ATOM 667 N N . CYS A 1 87 ? 9.477 3.878 -3.715 1.00 91.00 87 CYS A N 1
ATOM 668 C CA . CYS A 1 87 ? 10.543 4.553 -2.987 1.00 91.00 87 CYS A CA 1
ATOM 669 C C . CYS A 1 87 ? 10.915 3.725 -1.760 1.00 91.00 87 CYS A C 1
ATOM 671 O O . CYS A 1 87 ? 10.041 3.340 -0.983 1.00 91.00 87 CYS A O 1
ATOM 673 N N . ASN A 1 88 ? 12.207 3.467 -1.575 1.00 92.12 88 ASN A N 1
ATOM 674 C CA . ASN A 1 88 ? 12.711 2.850 -0.356 1.00 92.12 88 ASN A CA 1
ATOM 675 C C . ASN A 1 88 ? 14.018 3.498 0.118 1.00 92.12 88 ASN A C 1
ATOM 677 O O . ASN A 1 88 ? 14.820 3.932 -0.704 1.00 92.12 88 ASN A O 1
ATOM 681 N N . GLU A 1 89 ? 14.278 3.571 1.420 1.00 89.88 89 GLU A N 1
ATOM 682 C CA . GLU A 1 89 ? 15.513 4.213 1.898 1.00 89.88 89 GLU A CA 1
ATOM 683 C C . GLU A 1 89 ? 16.686 3.230 1.956 1.00 89.88 89 GLU A C 1
ATOM 685 O O . GLU A 1 89 ? 17.759 3.512 1.419 1.00 89.88 89 GLU A O 1
ATOM 690 N N . GLN A 1 90 ? 16.494 2.047 2.546 1.00 89.00 90 GLN A N 1
ATOM 691 C CA . GLN A 1 90 ? 17.603 1.119 2.788 1.00 89.00 90 GLN A CA 1
ATOM 692 C C . GLN A 1 90 ? 17.671 -0.054 1.801 1.00 89.00 90 GLN A C 1
ATOM 694 O O . GLN A 1 90 ? 18.489 -0.060 0.873 1.00 89.00 90 GLN A O 1
ATOM 699 N N . ARG A 1 91 ? 16.853 -1.095 2.006 1.00 89.94 91 ARG A N 1
ATOM 700 C CA . ARG A 1 91 ? 16.941 -2.367 1.273 1.00 89.94 91 ARG A CA 1
ATOM 701 C C . ARG A 1 91 ? 15.715 -2.603 0.402 1.00 89.94 91 ARG A C 1
ATOM 703 O O . ARG A 1 91 ? 14.645 -2.925 0.912 1.00 89.94 91 ARG A O 1
ATOM 710 N N . LEU A 1 92 ? 15.913 -2.535 -0.913 1.00 89.12 92 LEU A N 1
ATOM 711 C CA . LEU A 1 92 ? 14.874 -2.773 -1.908 1.00 89.12 92 LEU A CA 1
ATOM 712 C C . LEU A 1 92 ? 15.168 -4.017 -2.747 1.00 89.12 92 LEU A C 1
ATOM 714 O O . LEU A 1 92 ? 16.213 -4.120 -3.397 1.00 89.12 92 LEU A O 1
ATOM 718 N N . VAL A 1 93 ? 14.209 -4.939 -2.770 1.00 90.25 93 VAL A N 1
ATOM 719 C CA . VAL A 1 93 ? 14.193 -6.103 -3.658 1.00 90.25 93 VAL A CA 1
ATOM 720 C C . VAL A 1 93 ? 12.962 -6.013 -4.545 1.00 90.25 93 VAL A C 1
ATOM 722 O O . VAL A 1 93 ? 11.838 -6.107 -4.055 1.00 90.25 93 VAL A O 1
ATOM 725 N N . ILE A 1 94 ? 13.162 -5.867 -5.855 1.00 87.38 94 ILE A N 1
ATOM 726 C CA . ILE A 1 94 ? 12.059 -5.886 -6.820 1.00 87.38 94 ILE A CA 1
ATOM 727 C C . ILE A 1 94 ? 12.330 -6.914 -7.907 1.00 87.38 94 ILE A C 1
ATOM 729 O O . ILE A 1 94 ? 13.376 -6.904 -8.557 1.00 87.38 94 ILE A O 1
ATOM 733 N N . ARG A 1 95 ? 11.360 -7.798 -8.147 1.00 88.06 95 ARG A N 1
ATOM 734 C CA . ARG A 1 95 ? 11.465 -8.757 -9.250 1.00 88.06 95 ARG A CA 1
ATOM 735 C C . ARG A 1 95 ? 11.124 -8.112 -10.594 1.00 88.06 95 ARG A C 1
ATOM 737 O O . ARG A 1 95 ? 11.889 -8.275 -11.530 1.00 88.06 95 ARG A O 1
ATOM 744 N N . ARG A 1 96 ? 10.004 -7.391 -10.700 1.00 86.00 96 ARG A N 1
ATOM 745 C CA . ARG A 1 96 ? 9.589 -6.688 -11.929 1.00 86.00 96 ARG A CA 1
ATOM 746 C C . ARG A 1 96 ? 9.102 -5.283 -11.626 1.00 86.00 96 ARG A C 1
ATOM 748 O O . ARG A 1 96 ? 8.354 -5.107 -10.664 1.00 86.00 96 ARG A O 1
ATOM 755 N N . VAL A 1 97 ? 9.512 -4.329 -12.455 1.00 85.12 97 VAL A N 1
ATOM 756 C CA . VAL A 1 97 ? 9.099 -2.932 -12.355 1.00 85.12 97 VAL A CA 1
ATOM 757 C C . VAL A 1 97 ? 8.749 -2.391 -13.738 1.00 85.12 97 VAL A C 1
ATOM 759 O O . VAL A 1 97 ? 9.625 -2.137 -14.554 1.00 85.12 97 VAL A O 1
ATOM 762 N N . ASP A 1 98 ? 7.458 -2.188 -13.960 1.00 84.12 98 ASP A N 1
ATOM 763 C CA . ASP A 1 98 ? 6.874 -1.509 -15.112 1.00 84.12 98 ASP A CA 1
ATOM 764 C C . ASP A 1 98 ? 6.549 -0.058 -14.674 1.00 84.12 98 ASP A C 1
ATOM 766 O O . ASP A 1 98 ? 5.420 0.414 -14.768 1.00 84.12 98 ASP A O 1
ATOM 770 N N . GLY A 1 99 ? 7.532 0.629 -14.076 1.00 79.69 99 GLY A N 1
ATOM 771 C CA . GLY A 1 99 ? 7.339 1.881 -13.335 1.00 79.69 99 GLY A CA 1
ATOM 772 C C . GLY A 1 99 ? 8.651 2.558 -12.927 1.00 79.69 99 GLY A C 1
ATOM 773 O O . GLY A 1 99 ? 9.677 2.395 -13.587 1.00 79.69 99 GLY A O 1
ATOM 774 N N . GLN A 1 100 ? 8.635 3.336 -11.841 1.00 84.19 100 GLN A N 1
ATOM 775 C CA . GLN A 1 100 ? 9.841 3.966 -11.285 1.00 84.19 100 GLN A CA 1
ATOM 776 C C . GLN A 1 100 ? 10.184 3.348 -9.934 1.00 84.19 100 GLN A C 1
ATOM 778 O O . GLN A 1 100 ? 9.322 3.236 -9.069 1.00 84.19 100 GLN A O 1
ATOM 783 N N . ALA A 1 101 ? 11.456 3.005 -9.737 1.00 85.00 101 ALA A N 1
ATOM 784 C CA . ALA A 1 101 ? 11.979 2.566 -8.450 1.00 85.00 101 ALA A CA 1
ATOM 785 C C . ALA A 1 101 ? 13.179 3.424 -8.042 1.00 85.00 101 ALA A C 1
ATOM 787 O O . ALA A 1 101 ? 14.132 3.566 -8.814 1.00 85.00 101 ALA A O 1
ATOM 788 N N . ILE A 1 102 ? 13.126 3.964 -6.826 1.00 85.81 102 ILE A N 1
ATOM 789 C CA . ILE A 1 102 ? 14.179 4.750 -6.184 1.00 85.81 102 ILE A CA 1
ATOM 790 C C . ILE A 1 102 ? 14.571 4.030 -4.897 1.00 85.81 102 ILE A C 1
ATOM 792 O O . ILE A 1 102 ? 13.706 3.621 -4.120 1.00 85.81 102 ILE A O 1
ATOM 796 N N . ASN A 1 103 ? 15.877 3.876 -4.668 1.00 86.81 103 ASN A N 1
ATOM 797 C CA . ASN A 1 103 ? 16.381 3.336 -3.414 1.00 86.81 103 ASN A CA 1
ATOM 798 C C . ASN A 1 103 ? 17.646 4.048 -2.929 1.00 86.81 103 ASN A C 1
ATOM 800 O O . ASN A 1 103 ? 18.580 4.194 -3.716 1.00 86.81 103 ASN A O 1
ATOM 804 N N . GLY A 1 104 ? 17.689 4.412 -1.644 1.00 79.31 104 GLY A N 1
ATOM 805 C CA . GLY A 1 104 ? 18.793 5.179 -1.052 1.00 79.31 104 GLY A CA 1
ATOM 806 C C . GLY A 1 104 ? 20.098 4.400 -0.845 1.00 79.31 104 GLY A C 1
ATOM 807 O O . GLY A 1 104 ? 21.173 4.981 -0.955 1.00 79.31 104 GLY A O 1
ATOM 808 N N . GLN A 1 105 ? 20.047 3.086 -0.592 1.00 78.31 105 GLN A N 1
ATOM 809 C CA . GLN A 1 105 ? 21.255 2.291 -0.300 1.00 78.31 105 GLN A CA 1
ATOM 810 C C . GLN A 1 105 ? 21.432 1.068 -1.221 1.00 78.31 105 GLN A C 1
ATOM 812 O O . GLN A 1 105 ? 22.170 1.109 -2.212 1.00 78.31 105 GLN A O 1
ATOM 817 N N . THR A 1 106 ? 20.759 -0.046 -0.908 1.00 71.31 106 THR A N 1
ATOM 818 C CA . THR A 1 106 ? 20.928 -1.346 -1.578 1.00 71.31 106 THR A CA 1
ATOM 819 C C . THR A 1 106 ? 19.718 -1.731 -2.425 1.00 71.31 106 THR A C 1
ATOM 821 O O . THR A 1 106 ? 18.618 -1.906 -1.905 1.00 71.31 106 THR A O 1
ATOM 824 N N . LEU A 1 107 ? 19.945 -1.936 -3.724 1.00 70.19 107 LEU A N 1
ATOM 825 C CA . LEU A 1 107 ? 18.917 -2.284 -4.703 1.00 70.19 107 LEU A CA 1
ATOM 826 C C . LEU A 1 107 ? 19.270 -3.591 -5.417 1.00 70.19 107 LEU A C 1
ATOM 828 O O . LEU A 1 107 ? 20.309 -3.666 -6.072 1.00 70.19 107 LEU A O 1
ATOM 832 N N . LEU A 1 108 ? 18.396 -4.595 -5.322 1.00 69.88 108 LEU A N 1
ATOM 833 C CA . LEU A 1 108 ? 18.470 -5.821 -6.118 1.00 69.88 108 LEU A CA 1
ATOM 834 C C . LEU A 1 108 ? 17.260 -5.892 -7.054 1.00 69.88 108 LEU A C 1
ATOM 836 O O . LEU A 1 108 ? 16.124 -6.025 -6.596 1.00 69.88 108 LEU A O 1
ATOM 840 N N . ILE A 1 109 ? 17.513 -5.828 -8.364 1.00 65.81 109 ILE A N 1
ATOM 8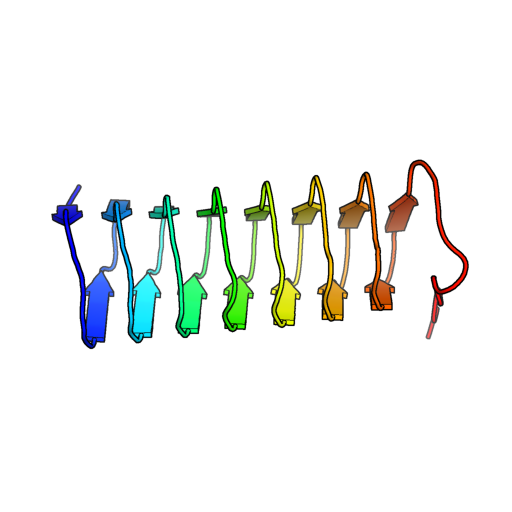41 C CA . ILE A 1 109 ? 16.480 -5.924 -9.404 1.00 65.81 109 ILE A CA 1
ATOM 842 C C . ILE A 1 109 ? 16.774 -7.111 -10.311 1.00 65.81 109 ILE A C 1
ATOM 844 O O . ILE A 1 109 ? 17.907 -7.287 -10.758 1.00 65.81 109 ILE A O 1
ATOM 848 N N . ARG A 1 110 ? 15.752 -7.925 -10.604 1.00 62.88 110 ARG A N 1
ATOM 849 C CA . ARG A 1 110 ? 15.888 -9.115 -11.459 1.00 62.88 110 ARG A CA 1
ATOM 850 C C . ARG A 1 110 ? 14.913 -9.104 -12.652 1.00 62.88 110 ARG A C 1
ATOM 852 O O . ARG A 1 110 ? 14.000 -9.917 -12.662 1.00 62.88 110 ARG A O 1
ATOM 859 N N . MET A 1 111 ? 15.217 -8.258 -13.658 1.00 55.25 111 MET A N 1
ATOM 860 C CA . MET A 1 111 ? 14.730 -8.231 -15.071 1.00 55.25 111 MET A CA 1
ATOM 861 C C . MET A 1 111 ? 13.193 -8.116 -15.289 1.00 55.25 111 MET A C 1
ATOM 863 O O . MET A 1 111 ? 12.439 -8.931 -14.768 1.00 55.25 111 MET A O 1
ATOM 867 N N . ILE A 1 112 ? 12.605 -7.210 -16.096 1.00 47.75 112 ILE A N 1
ATOM 868 C CA . ILE A 1 112 ? 12.940 -6.544 -17.382 1.00 47.75 112 ILE A CA 1
ATOM 869 C C . ILE A 1 112 ? 12.104 -5.235 -17.435 1.00 47.75 112 ILE A C 1
ATOM 871 O O . ILE A 1 112 ? 10.914 -5.368 -17.183 1.00 47.75 112 ILE A O 1
ATOM 875 N N . ASP A 1 113 ? 12.704 -4.056 -17.689 1.00 45.75 113 ASP A N 1
ATOM 876 C CA . ASP A 1 113 ? 12.227 -2.868 -18.469 1.00 45.75 113 ASP A CA 1
ATOM 877 C C . ASP A 1 113 ? 12.880 -1.526 -18.000 1.00 45.75 113 ASP A C 1
ATOM 879 O O . ASP A 1 113 ? 13.284 -1.366 -16.846 1.00 45.75 113 ASP A O 1
ATOM 883 N N . GLU A 1 114 ? 13.059 -0.574 -18.922 1.00 49.72 114 GLU A N 1
ATOM 884 C CA . GLU A 1 114 ? 14.127 0.457 -19.004 1.00 49.72 114 GLU A CA 1
ATOM 885 C C . GLU A 1 114 ? 14.176 1.645 -17.993 1.00 49.72 114 GLU A C 1
ATOM 887 O O . GLU A 1 114 ? 14.874 2.629 -18.247 1.00 49.72 114 GLU A O 1
ATOM 892 N N . ARG A 1 115 ? 13.507 1.652 -16.829 1.00 58.25 115 ARG A N 1
ATOM 893 C CA . ARG A 1 115 ? 13.387 2.902 -16.015 1.00 58.25 115 ARG A CA 1
ATOM 894 C C . ARG A 1 115 ? 13.818 2.846 -14.549 1.00 58.25 115 ARG A C 1
ATOM 896 O O . ARG A 1 115 ? 13.230 3.493 -13.683 1.00 58.25 115 ARG A 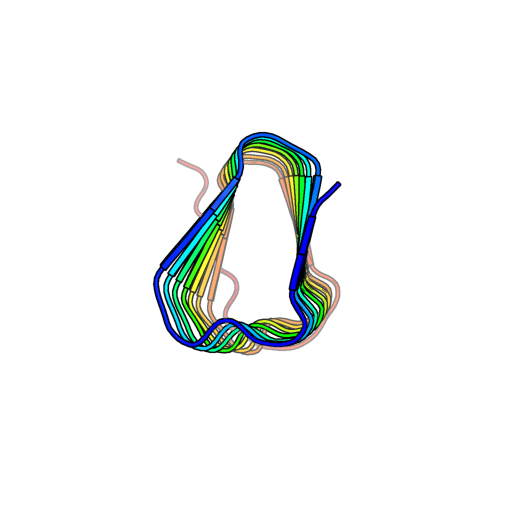O 1
ATOM 903 N N . VAL A 1 116 ? 14.921 2.167 -14.262 1.00 56.56 116 VAL A N 1
ATOM 904 C CA . VAL A 1 116 ? 15.505 2.149 -12.912 1.00 56.56 116 VAL A CA 1
ATOM 905 C C . VAL A 1 116 ? 16.531 3.274 -12.756 1.00 56.56 116 VAL A C 1
ATOM 907 O O . VAL A 1 116 ? 17.578 3.253 -13.401 1.00 56.56 116 VAL A O 1
ATOM 910 N N . ARG A 1 117 ? 16.279 4.236 -11.857 1.00 56.28 117 ARG A N 1
ATOM 911 C CA . ARG A 1 117 ? 17.276 5.244 -11.460 1.00 56.28 117 ARG A CA 1
ATOM 912 C C . ARG A 1 117 ? 17.746 4.975 -10.035 1.00 56.28 117 ARG A C 1
ATOM 914 O O . ARG A 1 117 ? 17.019 5.210 -9.077 1.00 56.28 117 ARG A O 1
ATOM 921 N N . LYS A 1 118 ? 18.993 4.527 -9.897 1.00 51.62 118 LYS A N 1
ATOM 922 C CA . LYS A 1 118 ? 19.694 4.545 -8.611 1.00 51.62 118 LYS A CA 1
ATOM 923 C C . LYS A 1 118 ? 20.212 5.968 -8.386 1.00 51.62 118 LYS A C 1
ATOM 925 O O . LYS A 1 118 ? 21.166 6.368 -9.046 1.00 51.62 118 LYS A O 1
ATOM 930 N N . LEU A 1 119 ? 19.574 6.736 -7.504 1.00 42.72 119 LEU A N 1
ATOM 931 C CA . LEU A 1 119 ? 20.142 7.986 -6.998 1.00 42.72 119 LEU A CA 1
ATOM 932 C C . LEU A 1 119 ? 20.850 7.649 -5.681 1.00 42.72 119 LEU A C 1
ATOM 934 O O . LEU A 1 119 ? 20.191 7.374 -4.685 1.00 42.72 119 LEU A O 1
ATOM 938 N N . VAL A 1 120 ? 22.180 7.585 -5.709 1.00 40.78 120 VAL A N 1
ATOM 939 C CA . VAL A 1 120 ? 22.993 7.608 -4.487 1.00 40.78 120 VAL A CA 1
ATOM 940 C C . VAL A 1 120 ? 23.232 9.087 -4.200 1.00 40.78 120 VAL A C 1
ATOM 942 O O . VAL A 1 120 ? 23.847 9.753 -5.034 1.00 40.78 120 VAL A O 1
ATOM 945 N N . ILE A 1 121 ? 22.686 9.598 -3.098 1.00 38.66 121 ILE A N 1
ATOM 946 C CA . ILE A 1 121 ? 23.037 10.913 -2.545 1.00 38.66 121 ILE A CA 1
ATOM 947 C C . ILE A 1 121 ? 23.895 10.655 -1.312 1.00 38.66 121 ILE A C 1
ATOM 949 O O . ILE A 1 121 ? 23.490 9.773 -0.520 1.00 38.66 121 ILE A O 1
#

Foldseek 3Di:
DEEAAEACEEAEEAEAYEYAEYNYEYEYEEAYEYAEYPYEYEYEAYYEYAEYCEHYEYEHEYEYAEYNEEYEYEHYYAYAEYCEEAEYEEYYEYAYYVYEYEYAYYYDYHDDDDHYDYDHD

Secondary structure (DSSP, 8-state):
-EEEEEESSEEEESS-EEEEEESSEEEESSEEEEEEESSEEEESSEEEEEEESSEEEESSEEEEEEESSEEEESSEEEES-BSSEEEESSEEEES-BSSEEEESSEEEE-S--S-B-----

Organism: NCBI:txid2493646

Sequence (121 aa):
MLVIMRADGQVSNEQMLVIIRADGQVSNEQMLVIWHVDGQVINEQMLVIMRSDGQVSNKQMLVIMRAGGQVINEQMLVIMRADGQVCNEQRLVIRRVDGQAINGQTLLIRMIDERVRKLVI